Protein AF-A0A938J3C7-F1 (afdb_monomer)

Sequence (77 aa):
MDDIERLLGSSREPARVPSQRSGRIAFSVAAAVVVGGGGWVAGLILPFLGSVSMGFGAALGAFVTALVAGPPRWFSS

Nearest PDB structures (foldseek):
  6gka-assembly1_A  TM=4.772E-01  e=9.972E+00  Synechococcus sp. CC9311
  3n1x-assembly1_A-1  TM=3.909E-01  e=6.607E+00  Pseudomonas sp. OX1

Mean predicted aligned error: 12.15 Å

Solvent-accessible surface area (backbone atoms only — not comparable to full-atom values): 4177 Å² total; per-residue (Å²): 121,65,67,60,55,53,54,58,58,64,71,66,61,74,79,75,75,67,61,65,65,57,50,24,54,56,42,8,52,51,41,12,52,56,41,10,50,51,24,26,54,50,16,67,73,35,93,88,42,57,24,67,63,36,10,49,51,33,16,52,51,32,24,53,50,29,54,71,73,37,63,61,73,89,77,67,126

Secondary structure (DSSP, 8-state):
-HHHHHHHHHTTS-----THHHHHHHHHHHHHHHHHHHHHHHHHH-TTS-HHHHHHHHHHHHHHHHHHH-S-GGG--

Structure (mmCIF, N/CA/C/O backbone):
data_AF-A0A938J3C7-F1
#
_entry.id   AF-A0A938J3C7-F1
#
loop_
_atom_site.group_PDB
_atom_site.id
_atom_site.type_symbol
_atom_site.label_atom_id
_atom_site.label_alt_id
_atom_site.label_comp_id
_atom_site.label_asym_id
_atom_site.label_entity_id
_atom_site.label_seq_id
_atom_site.pdbx_PDB_ins_code
_atom_site.Cartn_x
_atom_site.Cartn_y
_atom_site.Cartn_z
_atom_site.occupancy
_atom_site.B_iso_or_equiv
_atom_site.auth_seq_id
_atom_site.auth_comp_id
_atom_site.auth_asym_id
_atom_site.auth_atom_id
_atom_site.pdbx_PDB_model_num
ATOM 1 N N . MET A 1 1 ? -24.970 4.590 52.372 1.00 61.91 1 MET A N 1
ATOM 2 C CA . MET A 1 1 ? -23.496 4.426 52.282 1.00 61.91 1 MET A CA 1
ATOM 3 C C . MET A 1 1 ? -23.121 3.709 50.983 1.00 61.91 1 MET A C 1
ATOM 5 O O . MET A 1 1 ? -22.031 3.903 50.467 1.00 61.91 1 MET A O 1
ATOM 9 N N . ASP A 1 2 ? -24.063 2.945 50.433 1.00 77.31 2 ASP A N 1
ATOM 10 C CA . ASP A 1 2 ? -23.924 2.028 49.299 1.00 77.31 2 ASP A CA 1
ATOM 11 C C . ASP A 1 2 ? -23.771 2.739 47.942 1.00 77.31 2 ASP A C 1
ATOM 13 O O . ASP A 1 2 ? -23.104 2.240 47.037 1.00 77.31 2 ASP A O 1
ATOM 17 N N . ASP A 1 3 ? -24.315 3.952 47.805 1.00 74.12 3 ASP A N 1
ATOM 18 C CA . ASP A 1 3 ? -24.214 4.733 46.564 1.00 74.12 3 ASP A CA 1
ATOM 19 C C . ASP A 1 3 ? -22.794 5.246 46.289 1.00 74.12 3 ASP A C 1
ATOM 21 O O . ASP A 1 3 ? -22.388 5.361 45.133 1.00 74.12 3 ASP A O 1
ATOM 25 N N . ILE A 1 4 ? -22.002 5.510 47.334 1.00 70.38 4 ILE A N 1
ATOM 26 C CA . ILE A 1 4 ? -20.621 5.994 47.182 1.00 70.38 4 ILE A CA 1
ATOM 27 C C . ILE A 1 4 ? -19.720 4.866 46.663 1.00 70.38 4 ILE A C 1
ATOM 29 O O . ILE A 1 4 ? -18.896 5.093 45.777 1.00 70.38 4 ILE A O 1
ATOM 33 N N . GLU A 1 5 ? -19.917 3.636 47.143 1.00 75.75 5 GLU A N 1
ATOM 34 C CA . GLU A 1 5 ? -19.188 2.467 46.639 1.00 75.75 5 GLU A CA 1
ATOM 35 C C . GLU A 1 5 ? -19.595 2.109 45.209 1.00 75.75 5 GLU A C 1
ATOM 37 O O . GLU A 1 5 ? -18.743 1.746 44.398 1.00 75.75 5 GLU A O 1
ATOM 42 N N . ARG A 1 6 ? -20.873 2.299 44.858 1.00 74.00 6 ARG A N 1
ATOM 43 C CA . ARG A 1 6 ? -21.369 2.094 43.493 1.00 74.00 6 ARG A CA 1
ATOM 44 C C . ARG A 1 6 ? -20.760 3.090 42.501 1.00 74.00 6 ARG A C 1
ATOM 46 O O . ARG A 1 6 ? -20.385 2.705 41.394 1.00 74.00 6 ARG A O 1
ATOM 53 N N . LEU A 1 7 ? -20.599 4.350 42.909 1.00 69.19 7 LEU A N 1
ATOM 54 C CA . LEU A 1 7 ? -19.944 5.385 42.101 1.00 69.19 7 LEU A CA 1
ATOM 55 C C . LEU A 1 7 ? -18.427 5.160 41.987 1.00 69.19 7 LEU A C 1
ATOM 57 O O . LEU A 1 7 ? -17.857 5.320 40.907 1.00 69.19 7 LEU A O 1
ATOM 61 N N . LEU A 1 8 ? -17.771 4.720 43.064 1.00 68.62 8 LEU A N 1
ATOM 62 C CA . LEU A 1 8 ? -16.345 4.368 43.047 1.00 68.62 8 LEU A CA 1
ATOM 63 C C . LEU A 1 8 ? -16.060 3.086 42.248 1.00 68.62 8 LEU A C 1
ATOM 65 O O . LEU A 1 8 ? -14.995 2.974 41.641 1.00 68.62 8 LEU A O 1
ATOM 69 N N . GLY A 1 9 ? -17.004 2.142 42.212 1.00 62.66 9 GLY A N 1
ATOM 70 C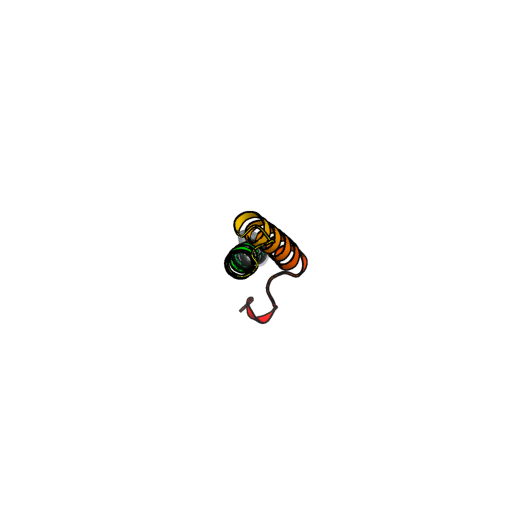 CA . GLY A 1 9 ? -16.943 0.947 41.370 1.00 62.66 9 GLY A CA 1
ATOM 71 C C . GLY A 1 9 ? -17.049 1.272 39.878 1.00 62.66 9 GLY A C 1
ATOM 72 O O . GLY A 1 9 ? -16.302 0.711 39.082 1.00 62.66 9 GLY A O 1
ATOM 73 N N . SER A 1 10 ? -17.898 2.236 39.506 1.00 65.00 10 SER A N 1
ATOM 74 C CA . SER A 1 10 ? -18.092 2.666 38.113 1.00 65.00 10 SER A CA 1
ATOM 75 C C . SER A 1 10 ? -16.892 3.417 37.517 1.00 65.00 10 SER A C 1
ATOM 77 O O . SER A 1 10 ? -16.663 3.326 36.315 1.00 65.00 10 SER A O 1
ATOM 79 N N . SER A 1 11 ? -16.115 4.153 38.321 1.00 60.03 11 SER A N 1
ATOM 80 C CA . SER A 1 11 ? -14.950 4.926 37.839 1.00 60.03 11 SER A CA 1
ATOM 81 C C . SER A 1 11 ? -13.671 4.100 37.660 1.00 60.03 11 SER A C 1
ATOM 83 O O . SER A 1 11 ? -12.666 4.622 37.179 1.00 60.03 11 SER A O 1
ATOM 85 N N . ARG A 1 12 ? -13.674 2.825 38.066 1.00 57.28 12 ARG A N 1
ATOM 86 C CA . ARG A 1 12 ? -12.519 1.919 37.939 1.00 57.28 12 ARG A CA 1
ATOM 87 C C . ARG A 1 12 ? -12.515 1.105 36.654 1.00 57.28 12 ARG A C 1
ATOM 89 O O . ARG A 1 12 ? -11.603 0.302 36.470 1.00 57.28 12 ARG A O 1
ATOM 96 N N . GLU A 1 13 ? -13.487 1.298 35.769 1.00 57.84 13 GLU A N 1
ATOM 97 C CA . GLU A 1 13 ? -13.442 0.661 34.461 1.00 57.84 13 GLU A CA 1
ATOM 98 C C . GLU A 1 13 ? -12.298 1.302 33.659 1.00 57.84 13 GLU A C 1
ATOM 100 O O . GLU A 1 13 ? -12.353 2.502 33.366 1.00 57.84 13 GLU A O 1
ATOM 105 N N . PRO A 1 14 ? -11.205 0.566 33.370 1.00 53.97 14 PRO A N 1
ATOM 106 C CA . PRO A 1 14 ? -10.071 1.137 32.665 1.00 53.97 14 PRO A CA 1
ATOM 107 C C . PRO A 1 14 ? -10.582 1.631 31.318 1.00 53.97 14 PRO A C 1
ATOM 109 O O . PRO A 1 14 ? -11.177 0.859 30.565 1.00 53.97 14 PRO A O 1
ATOM 112 N N . ALA A 1 15 ? -10.383 2.921 31.037 1.00 54.00 15 ALA A N 1
ATOM 113 C CA . ALA A 1 15 ? -10.804 3.545 29.793 1.00 54.00 15 ALA A CA 1
ATOM 114 C C . ALA A 1 15 ? -10.345 2.670 28.620 1.00 54.00 15 ALA A C 1
ATOM 116 O O . ALA A 1 15 ? -9.149 2.572 28.332 1.00 54.00 15 ALA A O 1
ATOM 117 N N . ARG A 1 16 ? -11.296 1.975 27.983 1.00 54.44 16 ARG A N 1
ATOM 118 C CA . ARG A 1 16 ? -11.033 1.097 26.847 1.00 54.44 16 ARG A CA 1
ATOM 119 C C . ARG A 1 16 ? -10.341 1.947 25.788 1.00 54.44 16 ARG A C 1
ATOM 121 O O . ARG A 1 16 ? -10.955 2.851 25.225 1.00 54.44 16 ARG A O 1
ATOM 128 N N . VAL A 1 17 ? -9.056 1.680 25.547 1.00 56.41 17 VAL A N 1
ATOM 129 C CA . VAL A 1 17 ? -8.285 2.355 24.498 1.00 56.41 17 VAL A CA 1
ATOM 130 C C . VAL A 1 17 ? -9.084 2.201 23.203 1.00 56.41 17 VAL A C 1
ATOM 132 O O . VAL A 1 17 ? -9.403 1.065 22.838 1.00 56.41 17 VAL A O 1
ATOM 135 N N . PRO A 1 18 ? -9.487 3.293 22.531 1.00 51.06 18 PRO A N 1
ATOM 136 C CA . PRO A 1 18 ? -10.400 3.194 21.406 1.00 51.06 18 PRO A CA 1
ATOM 137 C C . PRO A 1 18 ? -9.718 2.408 20.282 1.00 51.06 18 PRO A C 1
ATOM 139 O O . PRO A 1 18 ? -8.808 2.900 19.611 1.00 51.06 18 PRO A O 1
ATOM 142 N N . SER A 1 19 ? -10.183 1.178 20.063 1.00 56.34 19 SER A N 1
ATOM 143 C CA . SER A 1 19 ? -9.745 0.258 19.003 1.00 56.34 19 SER A CA 1
ATOM 144 C C . SER A 1 19 ? -9.793 0.890 17.604 1.00 56.34 19 SER A C 1
ATOM 146 O O . SER A 1 19 ? -9.076 0.462 16.700 1.00 56.34 19 SER A O 1
ATOM 148 N N . GLN A 1 20 ? -10.560 1.971 17.437 1.00 56.53 20 GLN A N 1
ATOM 149 C CA . GLN A 1 20 ? -10.650 2.751 16.205 1.00 56.53 20 GLN A CA 1
ATOM 150 C C . GLN A 1 20 ? -9.314 3.317 15.704 1.00 56.53 20 GLN A C 1
ATOM 152 O O . GLN A 1 20 ? -9.123 3.416 14.490 1.00 56.53 20 GLN A O 1
ATOM 157 N N . ARG A 1 21 ? -8.370 3.675 16.590 1.00 58.62 21 ARG A N 1
ATOM 158 C CA . ARG A 1 21 ? -7.049 4.161 16.146 1.00 58.62 21 ARG A CA 1
ATOM 159 C C . ARG A 1 21 ? -6.212 3.029 15.537 1.00 58.62 21 ARG A C 1
ATOM 161 O O . ARG A 1 21 ? -5.514 3.265 14.558 1.00 58.62 21 ARG A O 1
ATOM 168 N N . SER A 1 22 ? -6.343 1.810 16.063 1.00 64.50 22 SER A N 1
ATOM 169 C CA . SER A 1 22 ? -5.681 0.614 15.523 1.00 64.50 22 SER A CA 1
ATOM 170 C C . SER A 1 22 ? -6.277 0.200 14.171 1.00 64.50 22 SER A C 1
ATOM 172 O O . SER A 1 22 ? -5.543 -0.026 13.210 1.00 64.50 22 SER A O 1
ATOM 174 N N . GLY A 1 23 ? -7.611 0.221 14.045 1.00 74.31 23 GLY A N 1
ATOM 175 C CA . GLY A 1 23 ? -8.301 -0.116 12.793 1.00 74.31 23 GLY A CA 1
ATOM 176 C C . GLY A 1 23 ? -7.947 0.809 11.623 1.00 74.31 23 GLY A C 1
ATOM 177 O O . GLY A 1 23 ? -7.819 0.347 10.492 1.00 74.31 23 GLY A O 1
ATOM 178 N N . ARG A 1 24 ? -7.715 2.103 11.892 1.00 83.00 24 ARG A N 1
ATOM 179 C CA . ARG A 1 24 ? -7.262 3.073 10.878 1.00 83.00 24 ARG A CA 1
ATOM 180 C C . ARG A 1 24 ? -5.900 2.729 10.294 1.00 83.00 24 ARG A C 1
ATOM 182 O O . ARG A 1 24 ? -5.747 2.751 9.078 1.00 83.00 24 ARG A O 1
ATOM 189 N N . ILE A 1 25 ? -4.940 2.398 11.152 1.00 84.38 25 ILE A N 1
ATOM 190 C CA . ILE A 1 25 ? -3.575 2.072 10.728 1.00 84.38 25 ILE A CA 1
ATOM 191 C C . ILE A 1 25 ? -3.557 0.719 10.009 1.00 84.38 25 ILE A C 1
ATOM 193 O O . ILE A 1 25 ? -2.945 0.590 8.955 1.00 84.38 25 ILE A O 1
ATOM 197 N N . ALA A 1 26 ? -4.274 -0.281 10.528 1.00 85.69 26 ALA A N 1
ATOM 198 C CA . ALA A 1 26 ? -4.376 -1.584 9.875 1.00 85.69 26 ALA A CA 1
ATO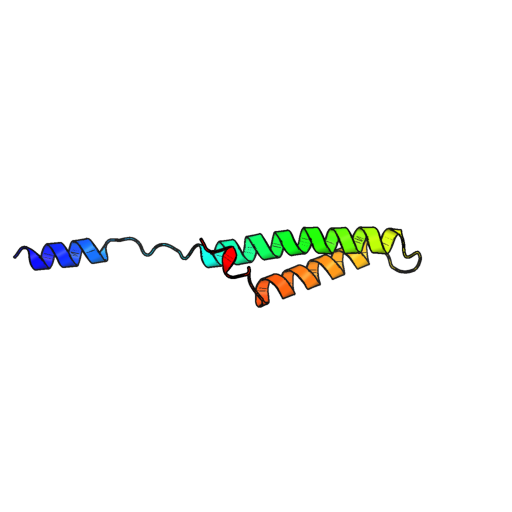M 199 C C . ALA A 1 26 ? -4.998 -1.472 8.470 1.00 85.69 26 ALA A C 1
ATOM 201 O O . ALA A 1 26 ? -4.483 -2.050 7.512 1.00 85.69 26 ALA A O 1
ATOM 202 N N . PHE A 1 27 ? -6.062 -0.675 8.327 1.00 87.06 27 PHE A N 1
ATOM 203 C CA . PHE A 1 27 ? -6.693 -0.419 7.035 1.00 87.06 27 PHE A CA 1
ATOM 204 C C . PHE A 1 27 ? -5.770 0.335 6.076 1.00 87.06 27 PHE A C 1
ATOM 206 O O . PHE A 1 27 ? -5.673 -0.044 4.910 1.00 87.06 27 PHE A O 1
ATOM 213 N N . SER A 1 28 ? -5.065 1.370 6.545 1.00 87.75 28 SER A N 1
ATOM 214 C CA . SER A 1 28 ? -4.175 2.139 5.676 1.00 87.75 28 SER A CA 1
ATOM 215 C C . SER A 1 28 ? -2.994 1.313 5.179 1.00 87.75 28 SER A C 1
ATOM 217 O O . SER A 1 28 ? -2.628 1.428 4.013 1.00 87.75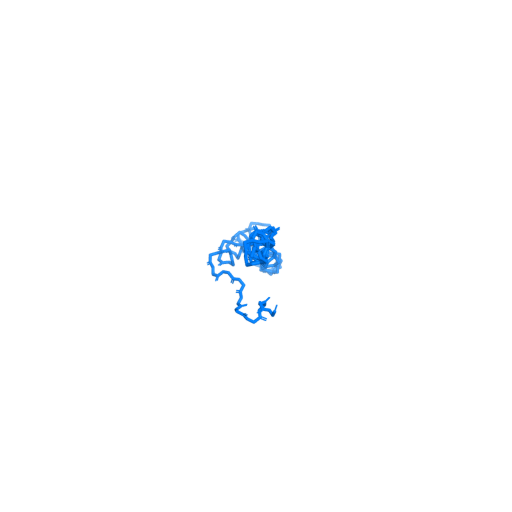 28 SER A O 1
ATOM 219 N N . VAL A 1 29 ? -2.443 0.428 6.014 1.00 89.56 29 VAL A N 1
ATOM 220 C CA . VAL A 1 29 ? -1.405 -0.528 5.601 1.00 89.56 29 VAL A CA 1
ATOM 221 C C . VAL A 1 29 ? -1.951 -1.517 4.568 1.00 89.56 29 VAL A C 1
ATOM 223 O O . VAL A 1 29 ? -1.316 -1.726 3.536 1.00 89.56 29 VAL A O 1
ATOM 226 N N . ALA A 1 30 ? -3.142 -2.081 4.783 1.00 89.25 30 ALA A N 1
ATOM 227 C CA . ALA A 1 30 ? -3.758 -2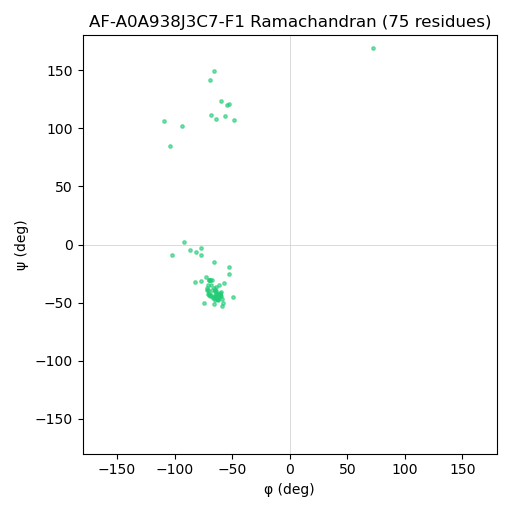.992 3.817 1.00 89.25 30 ALA A CA 1
ATOM 228 C C . ALA A 1 30 ? -4.028 -2.304 2.465 1.00 89.25 30 ALA A C 1
ATOM 230 O O . ALA A 1 30 ? -3.690 -2.847 1.413 1.00 89.25 30 ALA A O 1
ATOM 231 N N . ALA A 1 31 ? -4.570 -1.083 2.486 1.00 89.38 31 ALA A N 1
ATOM 232 C CA . ALA A 1 31 ? -4.806 -0.283 1.287 1.00 89.38 31 ALA A CA 1
ATOM 233 C C . ALA A 1 31 ? -3.499 0.025 0.537 1.00 89.38 31 ALA A C 1
ATOM 235 O O . ALA A 1 31 ? -3.450 -0.100 -0.686 1.00 89.38 31 ALA A O 1
ATOM 236 N N . ALA A 1 32 ? -2.428 0.359 1.264 1.00 91.75 32 ALA A N 1
ATOM 237 C CA . ALA A 1 32 ? -1.106 0.603 0.695 1.00 91.75 32 ALA A CA 1
ATOM 238 C C . ALA A 1 32 ? -0.546 -0.625 -0.030 1.00 91.75 32 ALA A C 1
ATOM 240 O O . ALA A 1 32 ? -0.013 -0.496 -1.129 1.00 91.75 32 ALA A O 1
ATOM 241 N N . VAL A 1 33 ? -0.696 -1.818 0.552 1.00 93.00 33 VAL A N 1
ATOM 242 C CA . VAL A 1 33 ? -0.220 -3.068 -0.059 1.00 93.00 33 VAL A CA 1
ATOM 243 C C . VAL A 1 33 ? -1.007 -3.396 -1.326 1.00 93.00 33 VAL A C 1
ATOM 245 O O . VAL A 1 33 ? -0.405 -3.713 -2.349 1.00 93.00 33 VAL A O 1
ATOM 248 N N . VAL A 1 34 ? -2.338 -3.282 -1.294 1.00 93.56 34 VAL A N 1
ATOM 249 C CA . VAL A 1 34 ? -3.193 -3.604 -2.450 1.00 93.56 34 VAL A CA 1
ATOM 250 C C . VAL A 1 34 ? -2.944 -2.634 -3.605 1.00 93.56 34 VAL A C 1
ATOM 252 O O . VAL A 1 34 ? -2.683 -3.056 -4.732 1.00 93.56 34 VAL A O 1
ATOM 255 N N . VAL A 1 35 ? -2.985 -1.329 -3.332 1.00 93.50 35 VAL A N 1
ATOM 256 C CA . VAL A 1 35 ? -2.807 -0.301 -4.366 1.00 93.50 35 VAL A CA 1
ATOM 257 C C . VAL A 1 35 ? -1.351 -0.231 -4.828 1.00 93.50 35 VAL A C 1
ATOM 259 O O . VAL A 1 35 ? -1.094 -0.087 -6.021 1.00 93.50 35 VAL A O 1
ATOM 262 N N . GLY A 1 36 ? -0.394 -0.407 -3.915 1.00 91.19 36 GLY A N 1
ATOM 263 C CA . GLY A 1 36 ? 1.028 -0.504 -4.233 1.00 91.19 36 GLY A CA 1
ATOM 264 C C . GLY A 1 36 ? 1.361 -1.701 -5.116 1.00 91.19 36 GLY A C 1
ATOM 265 O O . GLY A 1 36 ? 2.071 -1.554 -6.108 1.00 91.19 36 GLY A O 1
ATOM 266 N N . GLY A 1 37 ? 0.788 -2.870 -4.818 1.00 91.69 37 GLY A N 1
ATOM 267 C CA . GLY A 1 37 ? 0.893 -4.053 -5.672 1.00 91.69 37 GLY A CA 1
ATOM 268 C C . GLY A 1 37 ? 0.303 -3.811 -7.062 1.00 91.69 37 GLY A C 1
ATOM 269 O O . GLY A 1 37 ? 0.943 -4.127 -8.063 1.00 91.69 37 GLY A O 1
ATOM 270 N N . GLY A 1 38 ? -0.865 -3.165 -7.141 1.00 91.81 38 GLY A N 1
ATOM 271 C CA . GLY A 1 38 ? -1.462 -2.749 -8.413 1.00 91.81 38 GLY A CA 1
ATOM 272 C C . GLY A 1 38 ? -0.565 -1.797 -9.214 1.00 91.81 38 GLY A C 1
ATOM 273 O O . GLY A 1 38 ? -0.364 -2.002 -10.409 1.00 91.81 38 GLY A O 1
ATOM 274 N N . GLY A 1 39 ? 0.033 -0.800 -8.556 1.00 90.12 39 GLY A N 1
ATOM 275 C CA . GLY A 1 39 ? 0.990 0.122 -9.174 1.00 90.12 39 GLY A CA 1
ATOM 276 C C . GLY A 1 39 ? 2.270 -0.570 -9.651 1.00 90.12 39 GLY A C 1
ATOM 277 O O . GLY A 1 39 ? 2.785 -0.244 -10.717 1.00 90.12 39 GLY A O 1
ATOM 278 N N . TRP A 1 40 ? 2.755 -1.566 -8.906 1.00 90.38 40 TRP A N 1
ATOM 279 C CA . TRP A 1 40 ? 3.920 -2.361 -9.294 1.00 90.38 40 TRP A CA 1
ATOM 280 C C . TRP A 1 40 ? 3.646 -3.166 -10.567 1.00 90.38 40 TRP A C 1
ATOM 282 O O . TRP A 1 40 ? 4.422 -3.083 -11.521 1.00 90.38 40 TRP A O 1
ATOM 292 N N . VAL A 1 41 ? 2.505 -3.864 -10.624 1.00 90.94 41 VAL A N 1
ATOM 293 C CA . VAL A 1 41 ? 2.061 -4.600 -11.821 1.00 90.94 41 VAL A CA 1
ATOM 294 C C . VAL A 1 41 ? 1.860 -3.651 -13.004 1.00 90.94 41 VAL A C 1
ATOM 296 O O . VAL A 1 41 ? 2.320 -3.940 -14.105 1.00 90.94 41 VAL A O 1
ATOM 299 N N . ALA A 1 42 ? 1.239 -2.489 -12.788 1.00 87.69 42 ALA A N 1
ATOM 300 C CA . ALA A 1 42 ? 1.054 -1.490 -13.838 1.00 87.69 42 ALA A CA 1
ATOM 301 C C . ALA A 1 42 ? 2.393 -1.008 -14.421 1.00 87.69 42 ALA A C 1
ATOM 303 O O . ALA A 1 42 ? 2.530 -0.908 -15.639 1.00 87.69 42 ALA A O 1
ATOM 304 N N . GLY A 1 43 ? 3.408 -0.786 -13.584 1.00 86.69 43 GLY A N 1
ATOM 305 C CA . GLY A 1 43 ? 4.739 -0.402 -14.058 1.00 86.69 43 GLY A CA 1
ATOM 306 C C . GLY A 1 43 ? 5.569 -1.556 -14.640 1.00 86.69 43 GLY A C 1
ATOM 307 O O . GLY A 1 43 ? 6.613 -1.307 -15.228 1.00 86.69 43 GLY A O 1
ATOM 308 N N . LEU A 1 44 ? 5.135 -2.819 -14.523 1.00 88.31 44 LEU A N 1
ATOM 309 C CA . LEU A 1 44 ? 5.692 -3.910 -15.342 1.00 88.31 44 LEU A CA 1
ATOM 310 C C . LEU A 1 44 ? 5.140 -3.879 -16.772 1.00 88.31 44 LEU A C 1
ATOM 312 O O . LEU A 1 44 ? 5.830 -4.275 -17.707 1.00 88.31 44 LEU A O 1
ATOM 316 N N . ILE A 1 45 ? 3.898 -3.417 -16.939 1.00 90.12 45 ILE A N 1
ATOM 317 C CA . ILE A 1 45 ? 3.217 -3.332 -18.239 1.00 90.12 45 ILE A CA 1
ATOM 318 C C . ILE A 1 45 ? 3.623 -2.056 -18.987 1.00 90.12 45 ILE A C 1
ATOM 320 O O . ILE A 1 45 ? 3.681 -2.052 -20.214 1.00 90.12 45 ILE A O 1
ATOM 324 N N . LEU A 1 46 ? 3.904 -0.969 -18.262 1.00 87.06 46 LEU A N 1
ATOM 325 C CA . LEU A 1 46 ? 4.256 0.329 -18.833 1.00 87.06 46 LEU A CA 1
ATOM 326 C C . LEU A 1 46 ? 5.784 0.484 -18.944 1.00 87.06 46 LEU A C 1
ATOM 328 O O . LEU A 1 46 ? 6.429 0.832 -17.958 1.00 87.06 46 LEU A O 1
ATOM 332 N N . PRO A 1 47 ? 6.381 0.318 -20.14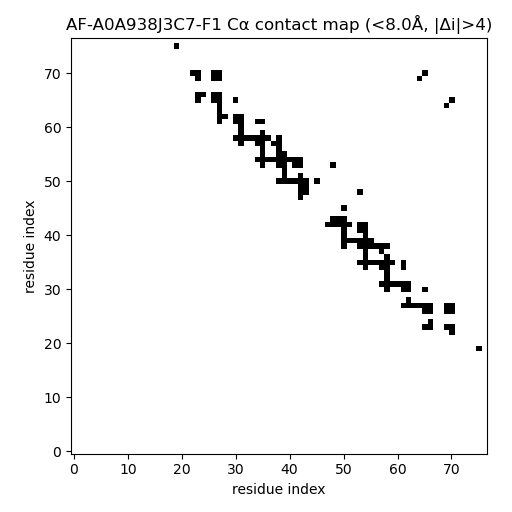1 1.00 74.44 47 PRO A N 1
ATOM 333 C CA . PRO A 1 47 ? 7.836 0.195 -20.308 1.00 74.44 47 PRO A CA 1
ATOM 334 C C . PRO A 1 47 ? 8.636 1.457 -19.943 1.00 74.44 47 PRO A C 1
ATOM 336 O O . PRO A 1 47 ? 9.848 1.384 -19.767 1.00 74.44 47 PRO A O 1
ATOM 339 N N . PHE A 1 48 ? 7.977 2.612 -19.817 1.00 79.69 48 PHE A N 1
ATOM 340 C CA . PHE A 1 48 ? 8.608 3.888 -19.455 1.00 79.69 48 PHE A CA 1
ATOM 341 C C . PHE A 1 48 ? 8.394 4.284 -17.989 1.00 79.69 48 PHE A C 1
ATOM 343 O O . PHE A 1 48 ? 8.997 5.248 -17.521 1.00 79.69 48 PHE A O 1
ATOM 350 N N . LEU A 1 49 ? 7.534 3.569 -17.258 1.00 71.81 49 LEU A N 1
ATOM 351 C CA . LEU A 1 49 ? 7.244 3.833 -15.853 1.00 71.81 49 LEU A CA 1
ATOM 352 C C . LEU A 1 49 ? 7.847 2.706 -15.019 1.00 71.81 49 LEU A C 1
ATOM 354 O O . LEU A 1 49 ? 7.329 1.599 -14.992 1.00 71.81 49 LEU A O 1
ATOM 358 N N . GLY A 1 50 ? 8.949 2.990 -14.321 1.00 84.00 50 GLY A N 1
ATOM 359 C CA . GLY A 1 50 ? 9.623 1.998 -13.485 1.00 84.00 50 GLY A CA 1
ATOM 360 C C . GLY A 1 50 ? 8.673 1.352 -12.471 1.00 84.00 50 GLY A C 1
ATOM 361 O O . GLY A 1 50 ? 8.133 2.031 -11.598 1.00 84.00 50 GLY A O 1
ATOM 362 N N . SER A 1 51 ? 8.519 0.029 -12.559 1.00 85.62 51 SER A N 1
ATOM 363 C CA . SER A 1 51 ? 7.632 -0.787 -11.716 1.00 85.62 51 SER A CA 1
ATOM 364 C C . SER A 1 51 ? 7.782 -0.530 -10.213 1.00 85.62 51 SER A C 1
ATOM 366 O O . SER A 1 51 ? 6.792 -0.326 -9.511 1.00 85.62 51 SER A O 1
ATOM 368 N N . VAL A 1 52 ? 9.016 -0.443 -9.711 1.00 86.69 52 VAL A N 1
ATOM 369 C CA . VAL A 1 52 ? 9.278 -0.174 -8.287 1.00 86.69 52 VAL A CA 1
ATOM 370 C C . VAL A 1 52 ? 8.835 1.236 -7.890 1.00 86.69 52 VAL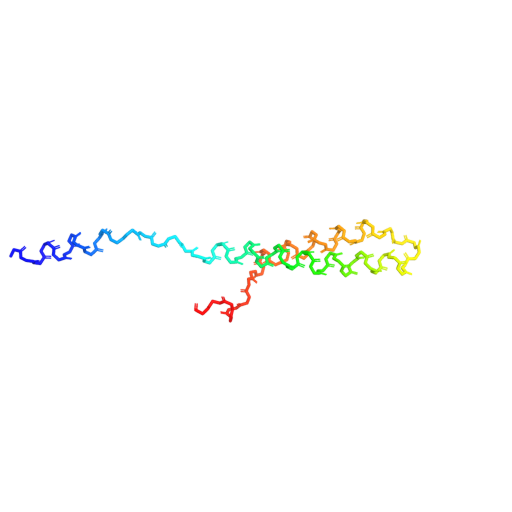 A C 1
ATOM 372 O O . VAL A 1 52 ? 8.152 1.398 -6.881 1.00 86.69 52 VAL A O 1
ATOM 375 N N . SER A 1 53 ? 9.169 2.255 -8.687 1.00 87.38 53 SER A N 1
ATOM 376 C CA . SER A 1 53 ? 8.768 3.643 -8.422 1.00 87.38 53 SER A CA 1
ATOM 377 C C . SER A 1 53 ? 7.250 3.817 -8.476 1.00 87.38 53 SER A C 1
ATOM 379 O O . SER A 1 53 ? 6.680 4.505 -7.630 1.00 87.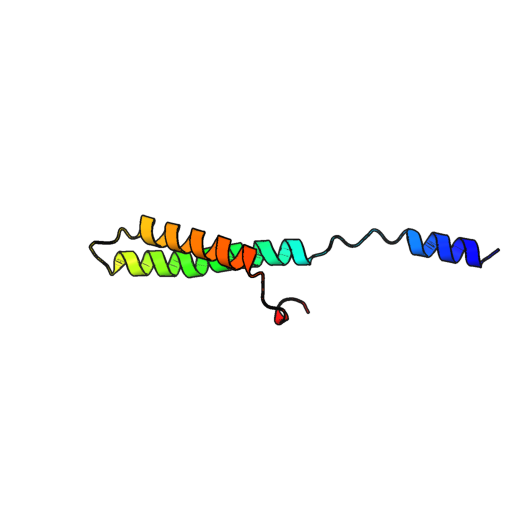38 53 SER A O 1
ATOM 381 N N . MET A 1 54 ? 6.590 3.160 -9.432 1.00 89.19 54 MET A N 1
ATOM 382 C CA . MET A 1 54 ? 5.140 3.210 -9.593 1.00 89.19 54 MET A CA 1
ATOM 383 C C . MET A 1 54 ? 4.419 2.494 -8.445 1.00 89.19 54 MET A C 1
ATOM 385 O O . MET A 1 54 ? 3.488 3.053 -7.868 1.00 89.19 54 MET A O 1
ATOM 389 N N . GLY A 1 55 ? 4.887 1.307 -8.050 1.00 89.62 55 GLY A N 1
ATOM 390 C CA . GLY A 1 55 ? 4.346 0.582 -6.902 1.00 89.62 55 GLY A CA 1
ATOM 391 C C . GLY A 1 55 ? 4.544 1.323 -5.581 1.00 89.62 55 GLY A C 1
ATOM 392 O O . GLY A 1 55 ? 3.608 1.443 -4.795 1.00 89.62 55 GLY A O 1
ATOM 393 N N . PHE A 1 56 ? 5.727 1.897 -5.351 1.00 90.44 56 PHE A N 1
ATOM 394 C CA . PHE A 1 56 ? 6.009 2.635 -4.119 1.00 90.44 56 PHE A CA 1
ATOM 395 C C . PHE A 1 56 ? 5.205 3.939 -4.023 1.00 90.44 56 PHE A C 1
ATOM 397 O O . PHE A 1 56 ? 4.623 4.225 -2.978 1.00 90.44 56 PHE A O 1
ATOM 404 N N . GLY A 1 57 ? 5.108 4.703 -5.118 1.00 90.62 57 GLY A N 1
ATOM 405 C CA . GLY A 1 57 ? 4.287 5.916 -5.172 1.00 90.62 57 GLY A CA 1
ATOM 406 C C . GLY A 1 57 ? 2.802 5.625 -4.948 1.00 90.62 57 GLY A C 1
ATOM 407 O O . GLY A 1 57 ? 2.145 6.314 -4.167 1.00 90.62 57 GLY A O 1
ATOM 408 N N . ALA A 1 58 ? 2.290 4.557 -5.563 1.00 90.19 58 ALA A N 1
ATOM 409 C CA . ALA A 1 58 ? 0.920 4.098 -5.367 1.00 90.19 58 ALA A CA 1
ATOM 410 C C . ALA A 1 58 ? 0.664 3.634 -3.919 1.00 90.19 58 ALA A C 1
ATOM 412 O O . ALA A 1 58 ? -0.361 3.994 -3.338 1.00 90.19 58 ALA A O 1
ATOM 413 N N . ALA A 1 59 ? 1.608 2.907 -3.308 1.00 91.81 59 ALA A N 1
ATOM 414 C CA . ALA A 1 59 ? 1.518 2.472 -1.914 1.00 91.81 59 ALA A CA 1
ATOM 415 C C . ALA A 1 59 ? 1.466 3.660 -0.944 1.00 91.81 59 ALA A C 1
ATOM 417 O O . ALA A 1 59 ? 0.602 3.707 -0.071 1.00 91.81 59 ALA A O 1
ATOM 418 N N . LEU A 1 60 ? 2.361 4.640 -1.115 1.00 92.44 60 LEU A N 1
ATOM 419 C CA . LEU A 1 60 ? 2.408 5.850 -0.290 1.00 92.44 60 LEU A CA 1
ATOM 420 C C . LEU A 1 60 ? 1.139 6.689 -0.435 1.00 92.44 60 LEU A C 1
ATOM 422 O O . LEU A 1 60 ? 0.555 7.092 0.570 1.00 92.44 60 LEU A O 1
ATOM 426 N N . GLY A 1 61 ? 0.690 6.918 -1.672 1.00 91.56 61 GLY A N 1
ATOM 427 C CA . GLY A 1 61 ? -0.546 7.648 -1.942 1.00 91.56 61 GLY A CA 1
ATOM 428 C C . GLY A 1 61 ? -1.743 6.982 -1.270 1.00 91.56 61 GLY A C 1
ATOM 429 O O . GLY A 1 61 ? -2.456 7.622 -0.502 1.00 91.56 61 GLY A O 1
ATOM 430 N N . ALA A 1 62 ? -1.909 5.674 -1.468 1.00 88.75 62 ALA A N 1
ATOM 431 C CA . ALA A 1 62 ? -2.998 4.921 -0.859 1.00 88.75 62 ALA A CA 1
ATOM 432 C C . ALA A 1 62 ? -2.912 4.870 0.668 1.00 88.75 62 ALA A C 1
ATOM 434 O O . ALA A 1 62 ? -3.940 5.005 1.325 1.00 88.75 62 ALA A O 1
ATOM 435 N N . PHE A 1 63 ? -1.712 4.734 1.240 1.00 91.38 63 PHE A N 1
ATOM 436 C CA . PHE A 1 63 ? -1.510 4.786 2.685 1.00 91.38 63 PHE A CA 1
ATOM 437 C C . PHE A 1 63 ? -1.996 6.116 3.263 1.00 91.38 63 PHE A C 1
ATOM 439 O O . PHE A 1 63 ? -2.804 6.124 4.190 1.00 91.38 63 PHE A O 1
ATOM 446 N N . VAL A 1 64 ? -1.535 7.240 2.706 1.00 92.75 64 VAL A N 1
ATOM 447 C CA . VAL A 1 64 ? -1.896 8.581 3.186 1.00 92.75 64 VAL A CA 1
ATOM 448 C C . VAL A 1 64 ? -3.386 8.837 2.985 1.00 92.75 64 VAL A C 1
ATOM 450 O O . VAL A 1 64 ? -4.063 9.260 3.921 1.00 92.75 64 VAL A O 1
ATOM 453 N N . THR A 1 65 ? -3.931 8.519 1.808 1.00 91.88 65 THR A N 1
ATOM 454 C CA . THR A 1 65 ? -5.366 8.652 1.533 1.00 91.88 65 THR A CA 1
ATOM 455 C C . THR A 1 65 ? -6.198 7.822 2.505 1.00 91.88 65 THR A C 1
ATOM 457 O O . THR A 1 65 ? -7.141 8.348 3.087 1.00 91.88 65 THR A O 1
ATOM 460 N N . ALA A 1 66 ? -5.846 6.557 2.737 1.00 86.94 66 ALA A N 1
ATOM 461 C CA . ALA A 1 66 ? -6.571 5.680 3.652 1.00 86.94 66 ALA A CA 1
ATOM 462 C C . ALA A 1 66 ? -6.408 6.090 5.123 1.00 86.94 66 ALA A C 1
ATOM 464 O O . ALA A 1 66 ? -7.328 5.905 5.918 1.00 86.94 66 ALA A O 1
ATOM 465 N N . LEU A 1 67 ? -5.272 6.685 5.492 1.00 88.31 67 LEU A N 1
ATOM 466 C CA . LEU A 1 67 ? -5.046 7.211 6.835 1.00 88.31 67 LEU A CA 1
ATOM 467 C C . LEU A 1 67 ? -5.900 8.460 7.103 1.00 88.31 67 LEU A C 1
ATOM 469 O O . LEU A 1 67 ? -6.480 8.580 8.185 1.00 88.31 67 LEU A O 1
ATOM 473 N N . VAL A 1 68 ? -6.008 9.362 6.119 1.00 87.31 68 VAL A N 1
ATOM 474 C CA . VAL A 1 68 ? -6.821 10.585 6.218 1.00 87.31 68 VAL A CA 1
ATOM 475 C C . VAL A 1 68 ? -8.313 10.270 6.116 1.00 87.31 68 VAL A C 1
ATOM 477 O O . VAL A 1 68 ? -9.085 10.694 6.976 1.00 87.31 68 VAL A O 1
ATOM 480 N N . ALA A 1 69 ? -8.726 9.503 5.105 1.00 86.25 69 ALA A N 1
ATOM 481 C CA . ALA A 1 69 ? -10.125 9.128 4.901 1.00 86.25 69 ALA A CA 1
ATOM 482 C C . ALA A 1 69 ? -10.636 8.183 6.002 1.00 86.25 69 ALA A C 1
ATOM 484 O O . ALA A 1 69 ? -11.806 8.235 6.381 1.00 86.25 69 ALA A O 1
ATOM 485 N N . GLY A 1 70 ? -9.745 7.359 6.560 1.00 77.75 70 GLY A N 1
ATOM 486 C CA . GLY A 1 70 ? -10.078 6.331 7.534 1.00 77.75 70 GLY A CA 1
ATOM 487 C C . GLY A 1 70 ? -10.824 5.134 6.921 1.00 77.75 70 GLY A C 1
ATOM 488 O O . GLY A 1 70 ? -11.257 5.171 5.767 1.00 77.75 70 GLY A O 1
ATOM 489 N N . PRO A 1 71 ? -10.976 4.043 7.692 1.00 79.81 71 PRO A N 1
ATOM 490 C CA . PRO A 1 71 ? -11.736 2.880 7.283 1.00 79.81 71 PRO A CA 1
ATOM 491 C C . PRO A 1 71 ? -13.222 3.249 7.234 1.00 79.81 71 PRO A C 1
ATOM 493 O O . PRO A 1 71 ? -13.707 3.988 8.100 1.00 79.81 71 PRO A O 1
ATOM 496 N N . PRO A 1 72 ? -13.971 2.741 6.246 1.00 74.50 72 PRO A N 1
ATOM 497 C CA . PRO A 1 72 ? -15.373 3.083 6.126 1.00 74.50 72 PRO A CA 1
ATOM 498 C C . PRO A 1 72 ? -16.175 2.546 7.318 1.00 74.50 72 PRO A C 1
ATOM 500 O O . PRO A 1 72 ? -15.842 1.519 7.906 1.00 74.50 72 PRO A O 1
ATOM 503 N N . ARG A 1 73 ? -17.246 3.260 7.682 1.00 71.69 73 ARG A N 1
ATOM 504 C CA . ARG A 1 73 ? -18.020 3.064 8.927 1.00 71.69 73 ARG A CA 1
ATOM 505 C C . ARG A 1 73 ? -18.511 1.632 9.184 1.00 71.69 73 ARG A C 1
ATOM 507 O O . ARG A 1 73 ? -18.686 1.261 10.334 1.00 71.69 73 ARG A O 1
ATOM 514 N N . TRP A 1 74 ? -18.686 0.825 8.139 1.00 65.12 74 TRP A N 1
ATOM 515 C CA . TRP A 1 74 ? -19.067 -0.591 8.226 1.00 65.12 74 TRP A CA 1
ATOM 516 C C . TRP A 1 74 ? -17.924 -1.544 8.631 1.00 65.12 74 TRP A C 1
ATOM 518 O O . TRP A 1 74 ? -18.172 -2.727 8.815 1.00 65.12 74 TRP A O 1
ATOM 528 N N . PHE A 1 75 ? -16.689 -1.056 8.810 1.00 62.53 75 PHE A N 1
ATOM 529 C CA . PHE A 1 75 ? -15.600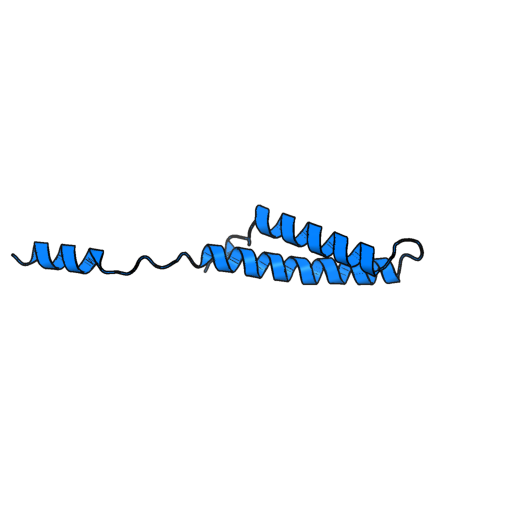 -1.788 9.484 1.00 62.53 75 PHE A CA 1
ATOM 530 C C . PHE A 1 75 ? -15.603 -1.611 11.012 1.00 62.53 75 PHE A C 1
ATOM 532 O O . PHE A 1 75 ? -14.779 -2.207 11.700 1.00 62.53 75 PHE A O 1
ATOM 539 N N . SER A 1 76 ? -16.488 -0.770 11.554 1.00 50.19 76 SER A N 1
ATOM 540 C CA . SER A 1 76 ? -16.724 -0.645 12.995 1.00 50.19 76 SER A CA 1
ATOM 541 C C . SER A 1 76 ? -18.042 -1.346 13.327 1.00 50.19 76 SER A C 1
ATOM 543 O O . SER A 1 76 ? -19.088 -0.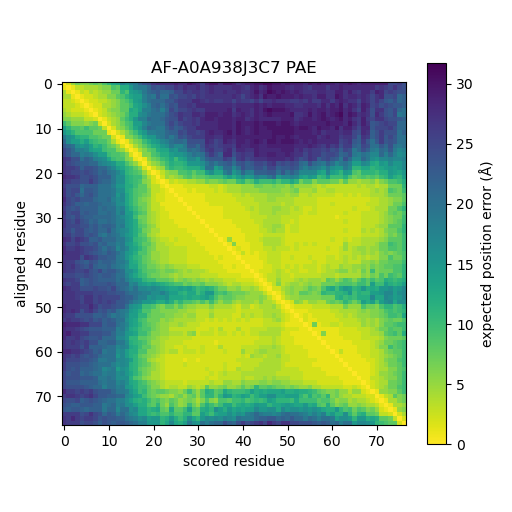700 13.324 1.00 50.19 76 SER A O 1
ATOM 545 N N . SER A 1 77 ? -17.988 -2.665 13.533 1.00 48.53 77 SER A N 1
ATOM 546 C CA . SER A 1 77 ? -19.071 -3.440 14.157 1.00 48.53 77 SER A CA 1
ATOM 547 C C . SER A 1 77 ? -18.858 -3.534 15.660 1.00 48.53 77 SER A C 1
ATOM 549 O O . SER A 1 77 ? -17.679 -3.640 16.072 1.00 48.53 77 SER A O 1
#

Radius of gyration: 21.59 Å; Cα contacts (8 Å, |Δi|>4): 80; chains: 1; bounding box: 34×15×73 Å

Foldseek 3Di:
DVVVVVVVVVVPPPPPPPCQLVQLQVQLQVQLQVQLVVQLVVCVVVVVRHSNNRSNVRSVVSSVCSNVVDDPPVVPD

pLDDT: mean 78.54, std 13.65, range [48.53, 93.56]